Protein AF-A0A5J4PIW0-F1 (afdb_monomer_lite)

Structure (mmCIF, N/CA/C/O backbone):
data_AF-A0A5J4PIW0-F1
#
_entry.id   AF-A0A5J4PIW0-F1
#
loop_
_atom_site.group_PDB
_atom_site.id
_atom_site.type_symbol
_atom_site.label_atom_id
_atom_site.label_alt_id
_atom_site.label_comp_id
_atom_site.label_asym_id
_atom_site.label_entity_id
_atom_site.label_seq_id
_atom_site.pdbx_PDB_ins_code
_atom_site.Cartn_x
_atom_site.Cartn_y
_atom_site.Cartn_z
_atom_site.occupancy
_atom_site.B_iso_or_equiv
_atom_site.auth_seq_id
_atom_site.auth_comp_id
_atom_site.auth_asym_id
_atom_site.auth_atom_id
_atom_site.pdbx_PDB_model_nu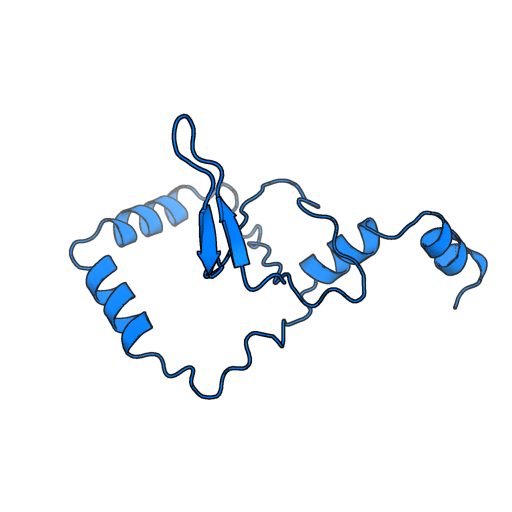m
ATOM 1 N N . THR A 1 1 ? 4.291 -15.099 2.863 1.00 76.25 1 THR A N 1
ATOM 2 C CA . THR A 1 1 ? 3.628 -14.264 3.870 1.00 76.25 1 THR A CA 1
ATOM 3 C C . THR A 1 1 ? 3.343 -15.183 5.008 1.00 76.25 1 THR A C 1
ATOM 5 O O . THR A 1 1 ? 2.886 -16.284 4.733 1.00 76.25 1 THR A O 1
ATOM 8 N N . ASP A 1 2 ? 3.705 -14.778 6.212 1.00 88.06 2 ASP A N 1
ATOM 9 C CA . ASP A 1 2 ? 3.649 -15.670 7.361 1.00 88.06 2 ASP A CA 1
ATOM 10 C C . ASP A 1 2 ? 2.252 -15.606 7.972 1.00 88.06 2 ASP A C 1
ATOM 12 O O . ASP A 1 2 ? 1.715 -14.510 8.156 1.00 88.06 2 ASP A O 1
ATOM 16 N N . ASP A 1 3 ? 1.682 -16.768 8.284 1.00 92.25 3 ASP A N 1
ATOM 17 C CA . ASP A 1 3 ? 0.335 -16.888 8.859 1.00 92.25 3 ASP A CA 1
ATOM 18 C C . ASP A 1 3 ? 0.296 -16.502 10.343 1.00 92.25 3 ASP A C 1
ATOM 20 O O . ASP A 1 3 ? -0.767 -16.240 10.906 1.00 92.25 3 ASP A O 1
ATOM 24 N N . VAL A 1 4 ? 1.465 -16.456 10.984 1.00 95.50 4 VAL A N 1
ATOM 25 C CA . VAL A 1 4 ? 1.634 -16.170 12.406 1.00 95.50 4 VAL A CA 1
ATOM 26 C C . VAL A 1 4 ? 2.690 -15.089 12.574 1.00 95.50 4 VAL A C 1
ATOM 28 O O . VAL A 1 4 ? 3.774 -15.159 11.997 1.00 95.50 4 VAL A O 1
ATOM 31 N N . GLN A 1 5 ? 2.381 -14.097 13.401 1.00 94.44 5 GLN A N 1
ATOM 32 C CA . GLN A 1 5 ? 3.314 -13.075 13.834 1.00 94.44 5 GLN A CA 1
ATOM 33 C C . GLN A 1 5 ? 3.631 -13.2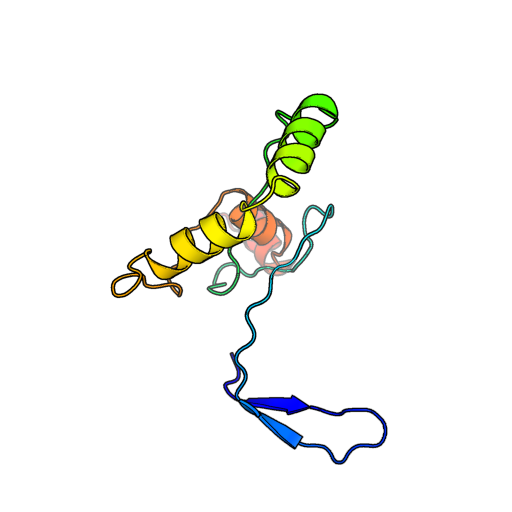52 15.316 1.00 94.44 5 GLN A C 1
ATOM 35 O O . GLN A 1 5 ? 2.751 -13.393 16.167 1.00 94.44 5 GLN A O 1
ATOM 40 N N . ARG A 1 6 ? 4.922 -13.184 15.624 1.00 94.94 6 ARG A N 1
ATOM 41 C CA . ARG A 1 6 ? 5.436 -13.167 16.987 1.00 94.94 6 ARG A CA 1
ATOM 42 C C . ARG A 1 6 ? 5.432 -11.750 17.536 1.00 94.94 6 ARG A C 1
ATOM 44 O O . ARG A 1 6 ? 6.135 -10.880 17.022 1.00 94.94 6 ARG A O 1
ATOM 51 N N . ILE A 1 7 ? 4.670 -11.531 18.597 1.00 95.06 7 ILE A N 1
ATOM 52 C CA . ILE A 1 7 ? 4.490 -10.229 19.231 1.00 95.06 7 ILE A CA 1
ATOM 53 C C . ILE A 1 7 ? 5.327 -10.183 20.508 1.00 95.06 7 ILE A C 1
ATOM 55 O O . ILE A 1 7 ? 5.223 -11.043 21.386 1.00 95.06 7 ILE A O 1
ATOM 59 N N . ASN A 1 8 ? 6.191 -9.171 20.585 1.00 95.62 8 ASN A N 1
ATOM 60 C CA . ASN A 1 8 ? 7.069 -8.924 21.722 1.00 95.62 8 ASN A CA 1
ATOM 61 C C . ASN A 1 8 ? 6.761 -7.548 22.315 1.00 95.62 8 ASN A C 1
ATOM 63 O O . ASN A 1 8 ? 7.442 -6.563 22.028 1.00 95.62 8 ASN A O 1
ATOM 67 N N . GLU A 1 9 ? 5.682 -7.484 23.085 1.00 94.69 9 GLU A N 1
ATOM 68 C CA . GLU A 1 9 ? 5.278 -6.276 23.795 1.00 94.69 9 GLU A CA 1
ATOM 69 C C . GLU A 1 9 ? 6.187 -6.034 25.005 1.00 94.69 9 GLU A C 1
ATOM 71 O O . GLU A 1 9 ? 6.670 -6.960 25.662 1.00 94.69 9 GLU A O 1
ATOM 76 N N . LYS A 1 10 ? 6.448 -4.760 25.301 1.00 95.62 10 LYS A N 1
ATOM 77 C CA . LYS A 1 10 ? 7.330 -4.388 26.407 1.00 95.62 10 LYS A CA 1
ATOM 78 C C . LYS A 1 10 ? 6.704 -4.836 27.733 1.00 95.62 10 LYS A C 1
ATOM 80 O O . LYS A 1 10 ? 5.559 -4.498 28.004 1.00 95.62 10 LYS A O 1
ATOM 85 N N . PHE A 1 11 ? 7.478 -5.539 28.561 1.00 94.44 11 PHE A N 1
ATOM 86 C CA . PHE A 1 11 ? 7.052 -6.069 29.869 1.00 94.44 11 PHE A CA 1
ATOM 87 C C . PHE A 1 11 ? 5.922 -7.113 29.829 1.00 94.44 11 PHE A C 1
ATOM 89 O O . PHE A 1 11 ? 5.309 -7.388 30.856 1.00 94.44 11 PHE A O 1
ATOM 96 N N . VAL A 1 12 ? 5.671 -7.727 28.673 1.00 95.31 12 VAL A N 1
ATOM 97 C CA . VAL A 1 12 ? 4.681 -8.798 28.511 1.00 95.31 12 VAL A CA 1
ATOM 98 C C . VAL A 1 12 ? 5.389 -10.048 27.996 1.00 95.31 12 VAL A C 1
ATOM 100 O O . VAL A 1 12 ? 6.371 -9.962 27.256 1.00 95.31 12 VAL A O 1
ATOM 103 N N . ALA A 1 13 ? 4.912 -11.227 28.398 1.00 94.69 13 ALA A N 1
ATOM 104 C CA . ALA A 1 13 ? 5.420 -12.477 27.851 1.00 94.69 13 ALA A CA 1
ATOM 105 C C . ALA A 1 13 ? 5.193 -12.514 26.332 1.00 94.69 13 ALA A C 1
ATOM 107 O O . ALA A 1 13 ? 4.117 -12.177 25.833 1.00 94.69 13 ALA A O 1
ATOM 108 N N . ARG A 1 14 ? 6.219 -12.935 25.592 1.00 95.06 14 ARG A N 1
ATOM 109 C CA . ARG A 1 14 ? 6.136 -13.089 24.140 1.00 95.06 14 ARG A CA 1
ATOM 110 C C . ARG A 1 14 ? 4.988 -14.034 23.786 1.00 95.06 14 ARG A C 1
ATOM 112 O O . ARG A 1 14 ? 4.893 -15.127 24.340 1.00 95.06 14 ARG A O 1
ATOM 119 N N . ARG A 1 15 ? 4.178 -13.630 22.810 1.00 95.75 15 ARG A N 1
ATOM 120 C CA . ARG A 1 15 ? 3.050 -14.417 22.302 1.00 95.75 15 ARG A CA 1
ATOM 121 C C . ARG A 1 15 ? 3.103 -14.516 20.787 1.00 95.75 15 ARG A C 1
ATOM 123 O O . ARG A 1 15 ? 3.492 -13.564 20.114 1.00 95.75 15 ARG A O 1
ATOM 130 N N . ASP A 1 16 ? 2.678 -15.655 20.266 1.00 95.88 16 ASP A N 1
ATOM 131 C CA . ASP A 1 16 ? 2.475 -15.857 18.837 1.00 95.88 16 ASP A CA 1
ATOM 132 C C . ASP A 1 16 ? 0.974 -15.656 18.540 1.00 95.88 16 ASP A C 1
ATOM 134 O O . ASP A 1 16 ? 0.116 -16.068 19.321 1.00 95.88 16 ASP A O 1
ATOM 138 N N . SER A 1 17 ? 0.648 -14.946 17.460 1.00 94.19 17 SER A N 1
ATOM 139 C CA . SER A 1 17 ? -0.725 -14.586 17.078 1.00 94.19 17 SER A CA 1
ATOM 140 C C . SER A 1 17 ? -0.916 -14.771 15.582 1.00 94.19 17 SER A C 1
ATOM 142 O O . SER A 1 17 ? 0.020 -14.552 14.817 1.00 94.19 17 SER A O 1
ATOM 144 N N . GLN A 1 18 ? -2.130 -15.108 15.146 1.00 96.06 18 GLN A N 1
ATOM 145 C CA . GLN A 1 18 ? -2.453 -15.121 13.720 1.00 96.06 18 GLN A CA 1
ATOM 146 C C . GLN A 1 18 ? -2.187 -13.740 13.103 1.00 96.06 18 GLN A C 1
ATOM 148 O O . GLN A 1 18 ? -2.560 -12.711 13.674 1.00 96.06 18 GLN A O 1
ATOM 153 N N . ASN A 1 19 ? -1.536 -13.729 11.942 1.00 93.25 19 ASN A N 1
ATOM 154 C CA . ASN A 1 19 ? -1.263 -12.525 11.179 1.00 93.25 19 ASN A CA 1
ATOM 155 C C . ASN A 1 19 ? -2.463 -12.188 10.287 1.00 93.25 19 ASN A C 1
ATOM 157 O O . ASN A 1 19 ? -2.712 -12.839 9.275 1.00 93.25 19 ASN A O 1
ATOM 161 N N . VAL A 1 20 ? -3.193 -11.145 10.669 1.00 91.50 20 VAL A N 1
ATOM 162 C CA . VAL A 1 20 ? -4.328 -10.593 9.910 1.00 91.50 20 VAL A CA 1
ATOM 163 C C . VAL A 1 20 ? -4.013 -9.201 9.346 1.00 91.50 20 VAL A C 1
ATOM 165 O O . VAL A 1 20 ? -4.913 -8.429 9.021 1.00 91.50 20 VAL A O 1
ATOM 168 N N . SER A 1 21 ? -2.728 -8.838 9.274 1.00 91.75 21 SER A N 1
ATOM 169 C CA . SER A 1 21 ? -2.299 -7.494 8.896 1.00 91.75 21 SER A CA 1
ATOM 170 C C . SER A 1 21 ? -2.314 -7.273 7.385 1.00 91.75 21 SER A C 1
ATOM 172 O O . SER A 1 21 ? -1.658 -7.982 6.625 1.00 91.75 21 SER A O 1
ATOM 174 N N . ASN A 1 22 ? -2.976 -6.192 6.974 1.00 91.62 22 ASN A N 1
ATOM 175 C CA . ASN A 1 22 ? -2.850 -5.590 5.649 1.00 91.62 22 ASN A CA 1
ATOM 176 C C . ASN A 1 22 ? -2.168 -4.226 5.800 1.00 91.62 22 ASN A C 1
ATOM 178 O O . ASN A 1 22 ? -2.547 -3.442 6.670 1.00 91.62 22 ASN A O 1
ATOM 182 N N . LEU A 1 23 ? -1.153 -3.948 4.980 1.00 92.81 23 LEU A N 1
ATOM 183 C CA . LEU A 1 23 ? -0.307 -2.762 5.127 1.00 92.81 23 LEU A CA 1
ATOM 184 C C . LEU A 1 23 ? -0.572 -1.753 4.009 1.00 92.81 23 LEU A C 1
ATOM 186 O O . LEU A 1 23 ? -0.598 -2.113 2.834 1.00 92.81 23 LEU A O 1
ATOM 190 N N . ILE A 1 24 ? -0.714 -0.481 4.387 1.00 94.88 24 ILE A N 1
ATOM 191 C CA . ILE A 1 24 ? -0.800 0.655 3.466 1.00 94.88 24 ILE A CA 1
ATOM 192 C C . ILE A 1 24 ? 0.396 1.562 3.746 1.00 94.88 24 ILE A C 1
ATOM 194 O O . ILE A 1 24 ? 0.559 2.058 4.860 1.00 94.88 24 ILE A O 1
ATOM 198 N N . PHE A 1 25 ? 1.230 1.774 2.729 1.00 94.12 25 PHE A N 1
ATOM 199 C CA . PHE A 1 25 ? 2.377 2.674 2.796 1.00 94.12 25 PHE A CA 1
ATOM 200 C C . PHE A 1 25 ? 2.067 3.960 2.042 1.00 94.12 25 PHE A C 1
ATOM 202 O O . PHE A 1 25 ? 1.528 3.924 0.937 1.00 94.12 25 PHE A O 1
ATOM 209 N N . ILE A 1 26 ? 2.449 5.091 2.624 1.00 93.56 26 ILE A N 1
ATOM 210 C CA . ILE A 1 26 ? 2.367 6.403 1.986 1.00 93.56 26 ILE A CA 1
ATOM 211 C C . ILE A 1 26 ? 3.763 7.005 2.057 1.00 93.56 26 ILE A C 1
ATOM 213 O O . ILE A 1 26 ? 4.383 7.028 3.120 1.00 93.56 26 ILE A O 1
ATOM 217 N N . SER A 1 27 ? 4.282 7.457 0.922 1.00 92.38 27 SER A N 1
ATOM 218 C CA . SER A 1 27 ? 5.605 8.061 0.846 1.00 92.38 27 SER A CA 1
ATOM 219 C C . SER A 1 27 ? 5.660 9.088 -0.271 1.00 92.38 27 SER A C 1
ATOM 221 O O . SER A 1 27 ? 5.024 8.918 -1.306 1.00 92.38 27 SER A O 1
ATOM 223 N N . ASN A 1 28 ? 6.470 10.122 -0.058 1.00 90.06 28 ASN A N 1
ATOM 224 C CA . ASN A 1 28 ? 6.852 11.077 -1.097 1.00 90.06 28 ASN A CA 1
ATOM 225 C C . ASN A 1 28 ? 8.133 10.642 -1.832 1.00 90.06 28 ASN A C 1
ATOM 227 O O . ASN A 1 28 ? 8.561 11.315 -2.765 1.00 90.06 28 ASN A O 1
ATOM 231 N N . ASN A 1 29 ? 8.780 9.554 -1.393 1.00 90.56 29 ASN A N 1
ATOM 232 C CA . ASN A 1 29 ? 9.938 9.000 -2.081 1.00 90.56 29 ASN A CA 1
ATOM 233 C C . ASN A 1 29 ? 9.478 8.260 -3.344 1.00 90.56 29 ASN A C 1
ATOM 235 O O . ASN A 1 29 ? 8.524 7.488 -3.295 1.00 90.56 29 ASN A O 1
ATOM 239 N N . TYR A 1 30 ? 10.198 8.460 -4.448 1.00 84.81 30 TYR A N 1
ATOM 24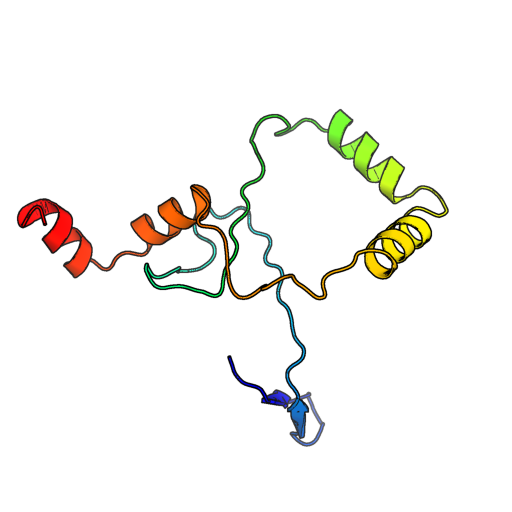0 C CA . TYR A 1 30 ? 9.938 7.806 -5.729 1.00 84.81 30 TYR A CA 1
ATOM 241 C C . TYR A 1 30 ? 10.046 6.275 -5.648 1.00 84.81 30 TYR A C 1
ATOM 243 O O . TYR A 1 30 ? 9.263 5.558 -6.261 1.00 84.81 30 TYR A O 1
ATOM 251 N N . CYS A 1 31 ? 10.994 5.767 -4.856 1.00 87.69 31 CYS A N 1
ATOM 252 C CA . CYS A 1 31 ? 11.194 4.335 -4.641 1.00 87.69 31 CYS A CA 1
ATOM 253 C C . CYS A 1 31 ? 11.161 4.032 -3.134 1.00 87.69 31 CYS A C 1
ATOM 255 O O . CYS A 1 31 ? 12.214 3.908 -2.504 1.00 87.69 31 CYS A O 1
ATOM 257 N N . PRO A 1 32 ? 9.967 3.954 -2.517 1.00 88.06 32 PRO A N 1
ATOM 258 C CA . PRO A 1 32 ? 9.848 3.799 -1.069 1.00 88.06 32 PRO A CA 1
ATOM 259 C C . PRO A 1 32 ? 10.186 2.383 -0.594 1.00 88.06 32 PRO A C 1
ATOM 261 O O . PRO A 1 32 ? 10.577 2.195 0.555 1.00 88.06 32 PRO A O 1
ATOM 264 N N . VAL A 1 33 ? 10.027 1.390 -1.471 1.00 91.44 33 VAL A N 1
ATOM 265 C CA . VAL A 1 33 ? 10.269 -0.029 -1.205 1.00 91.44 33 VAL A CA 1
ATOM 266 C C . VAL A 1 33 ? 10.915 -0.633 -2.445 1.00 91.44 33 VAL A C 1
ATOM 268 O O . VAL A 1 33 ? 10.502 -0.329 -3.563 1.00 91.44 33 VAL A O 1
ATOM 271 N N . LYS A 1 34 ? 11.916 -1.495 -2.253 1.00 91.69 34 LYS A N 1
ATOM 272 C CA . LYS A 1 34 ? 12.496 -2.281 -3.344 1.00 91.69 34 LYS A CA 1
ATOM 273 C C . LYS A 1 34 ? 11.482 -3.332 -3.800 1.00 91.69 34 LYS A C 1
ATOM 275 O O . LYS A 1 34 ? 11.035 -4.140 -2.985 1.00 91.69 34 LYS A O 1
ATOM 280 N N . ILE A 1 35 ? 11.134 -3.334 -5.083 1.00 93.00 35 ILE A N 1
ATOM 281 C CA . ILE A 1 35 ? 10.185 -4.291 -5.665 1.00 93.00 35 ILE A CA 1
ATOM 282 C C . ILE A 1 35 ? 10.910 -5.074 -6.753 1.00 93.00 35 ILE A C 1
ATOM 284 O O . ILE A 1 35 ? 11.388 -4.499 -7.723 1.00 93.00 35 ILE A O 1
ATOM 288 N N . GLU A 1 36 ? 10.979 -6.392 -6.596 1.00 90.75 36 GLU A N 1
ATOM 289 C CA . GLU A 1 36 ? 11.585 -7.287 -7.586 1.00 90.75 36 GLU A CA 1
ATOM 290 C C . GLU A 1 36 ? 10.628 -7.541 -8.762 1.00 90.75 36 GLU A C 1
ATOM 292 O O . GLU A 1 36 ? 9.407 -7.413 -8.624 1.00 90.75 36 GLU A O 1
ATOM 297 N N . ALA A 1 37 ? 11.156 -7.954 -9.918 1.00 87.94 37 ALA A N 1
ATOM 298 C CA . ALA A 1 37 ? 10.364 -8.190 -11.134 1.00 87.94 37 ALA A CA 1
ATOM 299 C C . ALA A 1 37 ? 9.222 -9.207 -10.934 1.00 87.94 37 ALA A C 1
ATOM 301 O O . ALA A 1 37 ? 8.121 -9.028 -11.453 1.00 87.94 37 ALA A O 1
ATOM 302 N N . THR A 1 38 ? 9.458 -10.243 -10.127 1.00 89.69 38 THR A N 1
ATOM 303 C CA . THR A 1 38 ? 8.491 -11.310 -9.825 1.00 89.69 38 THR A CA 1
ATOM 304 C C . THR A 1 38 ? 7.604 -11.003 -8.613 1.00 89.69 38 THR A C 1
ATOM 306 O O . THR A 1 38 ? 6.947 -11.903 -8.084 1.00 89.69 38 THR A O 1
ATOM 309 N N . ASP A 1 39 ? 7.606 -9.763 -8.111 1.00 90.81 39 ASP A N 1
ATOM 310 C CA . ASP A 1 39 ? 6.809 -9.399 -6.943 1.00 90.81 39 ASP A CA 1
ATOM 311 C C . ASP A 1 39 ? 5.299 -9.533 -7.195 1.00 90.81 39 ASP A C 1
ATOM 313 O O . ASP A 1 39 ? 4.720 -8.912 -8.091 1.00 90.81 39 ASP A O 1
ATOM 317 N N . ARG A 1 40 ? 4.648 -10.260 -6.285 1.00 90.62 40 ARG A N 1
ATOM 318 C CA . ARG A 1 40 ? 3.199 -10.487 -6.249 1.00 90.62 40 ARG A CA 1
ATOM 319 C C . ARG A 1 40 ? 2.507 -9.857 -5.035 1.00 90.62 40 ARG A C 1
ATOM 321 O O . ARG A 1 40 ? 1.417 -10.297 -4.685 1.00 90.62 40 ARG A O 1
ATOM 328 N N . ARG A 1 41 ? 3.153 -8.918 -4.329 1.00 91.19 41 ARG A N 1
ATOM 329 C CA . ARG A 1 41 ? 2.696 -8.430 -3.010 1.00 91.19 41 ARG A CA 1
ATOM 330 C C . ARG A 1 41 ? 2.259 -6.972 -3.007 1.00 91.19 41 ARG A C 1
ATOM 332 O O . ARG A 1 41 ? 1.364 -6.627 -2.243 1.00 91.19 41 ARG A O 1
ATOM 339 N N . TYR A 1 42 ? 2.863 -6.127 -3.840 1.00 93.44 42 TYR A N 1
ATOM 340 C CA . TYR A 1 42 ? 2.631 -4.685 -3.787 1.00 93.44 42 TYR A CA 1
ATOM 341 C C . TYR A 1 42 ? 1.814 -4.191 -4.974 1.00 93.44 42 TYR A C 1
ATOM 343 O O . TYR A 1 42 ? 2.216 -4.360 -6.129 1.00 93.44 42 TYR A O 1
ATOM 351 N N . LEU A 1 43 ? 0.692 -3.536 -4.669 1.00 93.50 43 LEU A N 1
ATOM 352 C CA . LEU A 1 43 ? 0.015 -2.610 -5.571 1.00 93.50 43 LEU A CA 1
ATOM 353 C C . LEU A 1 43 ? 0.646 -1.227 -5.390 1.00 93.50 43 LEU A C 1
ATOM 355 O O . LEU A 1 43 ? 0.690 -0.715 -4.273 1.00 93.50 43 LEU A O 1
ATOM 359 N N . VAL A 1 44 ? 1.116 -0.623 -6.481 1.00 94.06 44 VAL A N 1
ATOM 360 C CA . VAL A 1 44 ? 1.691 0.728 -6.459 1.00 94.06 44 VAL A CA 1
ATOM 361 C C . VAL A 1 44 ? 0.739 1.678 -7.169 1.00 94.06 44 VAL A C 1
ATOM 363 O O . VAL A 1 44 ? 0.515 1.551 -8.374 1.00 94.06 44 VAL A O 1
ATOM 366 N N . CYS A 1 45 ? 0.204 2.636 -6.417 1.00 92.62 45 CYS A N 1
ATOM 367 C CA . CYS A 1 45 ? -0.633 3.709 -6.935 1.00 92.62 45 CYS A CA 1
ATOM 368 C C . CYS A 1 45 ? 0.137 5.024 -6.842 1.00 92.62 45 CYS A C 1
ATOM 370 O O . CYS A 1 45 ? 0.528 5.433 -5.750 1.00 92.62 45 CYS A O 1
ATOM 372 N N . GLN A 1 46 ? 0.330 5.687 -7.978 1.00 90.25 46 GLN A N 1
ATOM 373 C CA . GLN A 1 46 ? 0.878 7.035 -8.023 1.00 90.25 46 GLN A CA 1
ATOM 374 C C . GLN A 1 46 ? -0.267 8.025 -8.209 1.00 90.25 46 GLN A C 1
ATOM 376 O O . GLN A 1 46 ? -1.049 7.915 -9.154 1.00 90.25 46 GLN A O 1
ATOM 381 N N . THR A 1 47 ? -0.371 8.987 -7.298 1.00 86.06 47 THR A N 1
ATOM 382 C CA . THR A 1 47 ? -1.323 10.087 -7.442 1.00 86.06 47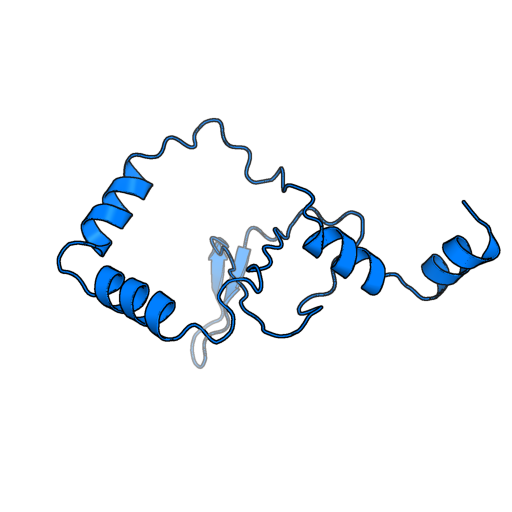 THR A CA 1
ATOM 383 C C . THR A 1 47 ? -0.852 11.002 -8.575 1.00 86.06 47 THR A C 1
ATOM 385 O O . THR A 1 47 ? 0.320 11.380 -8.583 1.00 86.06 47 THR A O 1
ATOM 388 N N . PRO A 1 48 ? -1.724 11.365 -9.529 1.00 82.94 48 PRO A N 1
ATOM 389 C CA . PRO A 1 48 ? -1.351 12.252 -10.622 1.00 82.94 48 PRO A CA 1
ATOM 390 C C . PRO A 1 48 ? -1.017 13.659 -10.114 1.00 82.94 48 PRO A C 1
ATOM 392 O O . PRO A 1 48 ? -1.664 14.183 -9.205 1.00 82.94 48 PRO A O 1
ATOM 395 N N . ASP A 1 49 ? -0.066 14.315 -10.779 1.00 85.75 49 ASP A N 1
ATOM 396 C CA . ASP A 1 49 ? 0.369 15.679 -10.448 1.00 85.75 49 ASP A CA 1
ATOM 397 C C . ASP A 1 49 ? -0.684 16.762 -10.763 1.00 85.75 49 ASP A C 1
ATOM 399 O O . ASP A 1 49 ? -0.496 17.928 -10.423 1.00 85.75 49 ASP A O 1
ATOM 403 N N . ALA A 1 50 ? -1.821 16.393 -11.364 1.00 88.62 50 ALA A N 1
ATOM 404 C CA . ALA A 1 50 ? -2.880 17.306 -11.807 1.00 88.62 50 ALA A CA 1
ATOM 405 C C . ALA A 1 50 ? -3.434 18.230 -10.703 1.00 88.62 50 ALA A C 1
ATOM 407 O O . ALA A 1 50 ? -3.923 19.323 -10.990 1.00 88.62 50 ALA A O 1
ATOM 408 N N . HIS A 1 51 ? -3.368 17.808 -9.439 1.00 87.00 51 HIS A N 1
ATOM 409 C CA . HIS A 1 51 ? -3.821 18.601 -8.291 1.00 87.00 51 HIS A CA 1
ATOM 410 C C . HIS A 1 51 ? -2.683 18.975 -7.341 1.00 87.00 51 HIS A C 1
ATOM 412 O O . HIS A 1 51 ? -2.929 19.396 -6.210 1.00 87.00 51 HIS A O 1
ATOM 418 N N . ARG A 1 52 ? -1.427 18.852 -7.778 1.00 88.19 52 ARG A N 1
ATOM 419 C CA . ARG A 1 52 ? -0.271 19.228 -6.966 1.00 88.19 52 ARG A CA 1
ATOM 420 C C . ARG A 1 52 ? -0.365 20.709 -6.581 1.00 88.19 52 ARG A C 1
ATOM 422 O O . ARG A 1 52 ? -0.598 21.565 -7.426 1.00 88.19 52 ARG A O 1
ATOM 429 N N . HIS A 1 53 ? -0.219 21.001 -5.288 1.00 89.81 53 HIS A N 1
ATOM 430 C CA . HIS A 1 53 ? -0.403 22.340 -4.702 1.00 89.81 53 HIS A CA 1
ATOM 431 C C . HIS A 1 53 ? -1.807 22.961 -4.885 1.00 89.81 53 HIS A C 1
ATOM 433 O O . HIS A 1 53 ? -1.995 24.141 -4.597 1.00 89.81 53 HIS A O 1
ATOM 439 N N . ASN A 1 54 ? -2.821 22.188 -5.294 1.00 93.56 54 ASN A N 1
ATOM 440 C CA . ASN A 1 54 ? -4.202 22.666 -5.357 1.00 93.56 54 ASN A CA 1
ATOM 441 C C . ASN A 1 54 ? -4.875 22.562 -3.979 1.00 93.56 54 ASN A C 1
ATOM 443 O O . ASN A 1 54 ? -5.621 21.626 -3.682 1.00 93.56 54 ASN A O 1
ATOM 447 N N . PHE A 1 55 ? -4.591 23.539 -3.120 1.00 94.00 55 PHE A N 1
ATOM 448 C CA . PHE A 1 55 ? -5.129 23.586 -1.760 1.00 94.00 55 PHE A CA 1
ATOM 449 C C . PHE A 1 55 ? -6.658 23.676 -1.726 1.00 94.00 55 PHE A C 1
ATOM 451 O O . PHE A 1 55 ? -7.278 23.096 -0.840 1.00 94.00 55 PHE A O 1
ATOM 458 N N . GLU A 1 56 ? -7.283 24.357 -2.690 1.00 95.69 56 GLU A N 1
ATOM 459 C CA . GLU A 1 56 ? -8.742 24.483 -2.743 1.00 95.69 56 GLU A CA 1
ATOM 460 C C . GLU A 1 56 ? -9.417 23.122 -2.968 1.00 95.69 56 GLU A C 1
ATOM 462 O O . GLU A 1 56 ? -10.366 22.771 -2.264 1.00 95.69 56 GLU A O 1
ATOM 467 N N . HIS A 1 57 ? -8.894 22.323 -3.902 1.00 92.62 57 HIS A N 1
ATOM 468 C CA . HIS A 1 57 ? -9.382 20.972 -4.170 1.00 92.62 57 HIS A CA 1
ATOM 469 C C . HIS A 1 57 ? -9.289 20.079 -2.926 1.00 92.62 57 HIS A C 1
ATOM 471 O O . HIS A 1 57 ? -10.282 19.470 -2.519 1.00 92.62 57 HIS A O 1
ATOM 477 N N . PHE A 1 58 ? -8.125 20.046 -2.270 1.00 93.44 58 PHE A N 1
ATOM 478 C CA . PHE A 1 58 ? -7.941 19.229 -1.069 1.00 93.44 58 PHE A CA 1
ATOM 479 C C . PHE A 1 58 ? -8.747 19.738 0.129 1.00 93.44 58 PHE A C 1
ATOM 481 O O . PHE A 1 58 ? -9.235 18.927 0.915 1.00 93.44 58 PHE A O 1
ATOM 488 N N . ASN A 1 59 ? -8.973 21.049 0.245 1.00 96.38 59 ASN A N 1
ATOM 489 C CA . ASN A 1 59 ? -9.856 21.607 1.268 1.00 96.38 59 ASN A CA 1
ATOM 490 C C . ASN A 1 59 ? -11.299 21.124 1.095 1.00 96.38 59 ASN A C 1
ATOM 492 O O . ASN A 1 59 ? -11.928 20.757 2.087 1.00 96.38 59 ASN A O 1
ATOM 496 N N . LYS A 1 60 ? -11.813 21.057 -0.141 1.00 95.81 60 LYS A N 1
ATOM 497 C CA . LYS A 1 60 ? -13.153 20.507 -0.419 1.00 95.81 60 LYS A CA 1
ATOM 498 C C . LYS A 1 60 ? -13.252 19.039 -0.003 1.00 95.81 60 LYS A C 1
ATOM 500 O O . LYS A 1 60 ? -14.214 18.660 0.660 1.00 95.81 60 LYS A O 1
ATOM 505 N N . ILE A 1 61 ? -12.239 18.229 -0.320 1.00 94.19 61 ILE A N 1
ATOM 506 C CA . ILE A 1 61 ? -12.179 16.818 0.102 1.00 94.19 61 ILE A CA 1
ATOM 507 C C . ILE A 1 61 ? -12.156 16.711 1.631 1.00 94.19 61 ILE A C 1
ATOM 509 O O . ILE A 1 61 ? -12.928 15.950 2.211 1.00 94.19 61 ILE A O 1
ATOM 513 N N . HIS A 1 62 ? -11.318 17.504 2.300 1.00 95.00 62 HIS A N 1
ATOM 514 C CA . HIS A 1 62 ? -11.223 17.516 3.762 1.00 95.00 62 HIS A CA 1
ATOM 515 C C . HIS A 1 62 ? -12.546 17.903 4.426 1.00 95.00 62 HIS A C 1
ATOM 517 O O . HIS A 1 62 ? -12.953 17.298 5.416 1.00 95.00 62 HIS A O 1
ATOM 523 N N . GLN A 1 63 ? -13.246 18.891 3.868 1.00 96.69 63 GLN A N 1
ATOM 524 C CA . GLN A 1 63 ? -14.572 19.289 4.333 1.00 96.69 63 GLN A CA 1
ATOM 525 C C . GLN A 1 63 ? -15.615 18.191 4.109 1.00 96.69 63 GLN A C 1
ATOM 527 O O . GLN A 1 63 ? -16.448 17.989 4.989 1.00 96.69 63 GLN A O 1
ATOM 532 N N . ALA A 1 64 ? -15.558 17.472 2.983 1.00 94.94 64 ALA A N 1
ATOM 533 C CA . ALA A 1 64 ? -16.453 16.354 2.687 1.00 94.94 64 ALA A CA 1
ATOM 534 C C . ALA A 1 64 ? -16.259 15.184 3.666 1.00 94.94 64 ALA A C 1
ATOM 536 O O . ALA A 1 64 ? -17.237 14.659 4.190 1.00 94.94 64 ALA A O 1
ATOM 537 N N . ILE A 1 65 ? -15.007 14.831 3.980 1.00 95.94 65 ILE A N 1
ATOM 538 C CA . ILE A 1 65 ? -14.674 13.773 4.952 1.00 95.94 65 ILE A CA 1
ATOM 539 C C . ILE A 1 65 ? -15.178 14.124 6.361 1.00 95.94 65 ILE A C 1
ATOM 541 O O . ILE A 1 65 ? -15.546 13.242 7.133 1.00 95.94 65 ILE A O 1
ATOM 545 N N . LYS A 1 66 ? -15.205 15.417 6.705 1.00 94.56 66 LYS A N 1
ATOM 546 C CA . LYS A 1 66 ? -15.695 15.914 7.999 1.00 94.56 66 LYS A CA 1
ATOM 547 C C . LYS A 1 66 ? -17.217 16.015 8.100 1.00 94.56 66 LYS A C 1
ATOM 549 O O . LYS A 1 66 ? -17.708 16.308 9.189 1.00 94.56 66 LYS A O 1
ATOM 554 N N . GLN A 1 67 ? -17.959 15.821 7.008 1.00 96.25 67 GLN A N 1
ATOM 555 C CA . GLN A 1 67 ? -19.415 15.899 7.067 1.00 96.25 67 GLN A CA 1
ATOM 556 C C . GLN A 1 67 ? -19.988 14.777 7.946 1.00 96.25 67 GLN A C 1
ATOM 558 O O . GLN A 1 67 ? -19.509 13.638 7.882 1.00 96.25 67 GLN A O 1
ATOM 563 N N . PRO A 1 68 ? -21.037 15.063 8.738 1.00 96.06 68 PRO A N 1
ATOM 564 C CA . PRO A 1 68 ? -21.754 14.034 9.479 1.00 96.06 68 PRO A CA 1
ATOM 565 C C . PRO A 1 68 ? -22.226 12.908 8.548 1.00 96.06 68 PRO A C 1
ATOM 567 O O . PRO A 1 68 ? -22.717 13.163 7.450 1.00 96.06 68 PRO A O 1
ATOM 570 N N . GLY A 1 69 ? -22.063 11.656 8.976 1.00 94.50 69 GLY A N 1
ATOM 571 C CA . GLY A 1 69 ? -22.492 10.477 8.216 1.00 94.50 69 GLY A CA 1
ATOM 572 C C . GLY A 1 69 ? -21.560 10.037 7.079 1.00 94.50 69 GLY A C 1
ATOM 573 O O . GLY A 1 69 ? -21.814 8.999 6.471 1.00 94.50 69 GLY A O 1
ATOM 574 N N . PHE A 1 70 ? -20.459 10.749 6.789 1.00 96.50 70 PHE A N 1
ATOM 575 C CA . PHE A 1 70 ? -19.490 10.307 5.772 1.00 96.50 70 PHE A CA 1
ATOM 576 C C . PHE A 1 70 ? -18.952 8.897 6.066 1.00 96.50 70 PHE A C 1
ATOM 578 O O . PHE A 1 70 ? -18.976 8.031 5.191 1.00 96.50 70 PHE A O 1
ATOM 585 N N . TYR A 1 71 ? -18.518 8.644 7.305 1.00 96.12 71 TYR A N 1
ATOM 586 C CA . TYR A 1 71 ? -17.986 7.338 7.705 1.00 96.12 71 TYR A CA 1
ATOM 587 C C . TYR A 1 71 ? -19.051 6.239 7.727 1.00 96.12 71 TYR A C 1
ATOM 589 O O . TYR A 1 71 ? -18.748 5.120 7.326 1.00 96.12 71 TYR A O 1
ATOM 597 N N . ASP A 1 72 ? -20.293 6.548 8.105 1.00 96.56 72 ASP A N 1
ATOM 598 C CA . ASP A 1 72 ? -21.396 5.577 8.081 1.00 96.56 72 ASP A CA 1
ATOM 599 C C . ASP A 1 72 ? -21.721 5.153 6.644 1.00 96.56 72 ASP A C 1
ATOM 601 O O . ASP A 1 72 ? -21.895 3.966 6.346 1.00 96.56 72 ASP A O 1
ATOM 605 N N . ASN A 1 73 ? -21.728 6.119 5.722 1.00 96.12 73 ASN A N 1
ATOM 606 C CA . ASN A 1 73 ? -21.902 5.871 4.295 1.00 96.12 73 ASN A CA 1
ATOM 607 C C . ASN A 1 73 ? -20.728 5.070 3.717 1.00 96.12 73 ASN A C 1
ATOM 609 O O . ASN A 1 73 ? -20.944 4.120 2.963 1.00 96.12 73 ASN A O 1
ATOM 613 N N . LEU A 1 74 ? -19.493 5.412 4.093 1.00 96.00 74 LEU A N 1
ATOM 614 C CA . LEU A 1 74 ? -18.288 4.700 3.667 1.00 96.00 74 LEU A CA 1
ATOM 615 C C . LEU A 1 74 ? -18.277 3.252 4.180 1.00 96.00 74 LEU A C 1
ATOM 617 O O . LEU A 1 74 ? -18.006 2.323 3.419 1.00 96.00 74 LEU A O 1
ATOM 621 N N . TYR A 1 75 ? -18.624 3.045 5.448 1.00 96.06 75 TYR A N 1
ATOM 622 C CA . TYR A 1 75 ? -18.765 1.719 6.039 1.00 96.06 75 TYR A CA 1
ATOM 623 C C . TYR A 1 75 ? -19.850 0.911 5.320 1.00 96.06 75 TYR A C 1
ATOM 625 O O . TYR A 1 75 ? -19.609 -0.218 4.896 1.00 96.06 75 TYR A O 1
ATOM 633 N N . THR A 1 76 ? -21.015 1.519 5.085 1.00 97.25 76 THR A N 1
ATOM 634 C CA . THR A 1 76 ? -22.113 0.899 4.333 1.00 97.25 76 THR A CA 1
ATOM 635 C C . THR A 1 76 ? -21.681 0.495 2.924 1.00 97.25 76 THR A C 1
ATOM 637 O O . THR A 1 76 ? -22.042 -0.587 2.458 1.00 97.25 76 THR A O 1
ATOM 640 N N . PHE A 1 77 ? -20.893 1.332 2.244 1.00 96.44 77 PHE A N 1
ATOM 641 C CA . PHE A 1 77 ? -20.335 1.017 0.932 1.00 96.44 77 PHE A CA 1
ATOM 642 C C . PHE A 1 77 ? -19.438 -0.226 0.982 1.00 96.44 77 PHE A C 1
ATOM 644 O O . PHE A 1 77 ? -19.625 -1.135 0.172 1.00 96.44 77 PHE A O 1
ATOM 651 N N . PHE A 1 78 ? -18.518 -0.308 1.949 1.00 94.94 78 PHE A N 1
ATOM 652 C CA . PHE A 1 78 ? -17.649 -1.478 2.099 1.00 94.94 78 PHE A CA 1
ATOM 653 C C . PHE A 1 78 ? -18.427 -2.749 2.448 1.00 94.94 78 PHE A C 1
ATOM 655 O O . PHE A 1 78 ? -18.163 -3.794 1.861 1.00 94.94 78 PHE A O 1
ATOM 662 N N . MET A 1 79 ? -19.427 -2.661 3.328 1.00 95.81 79 MET A N 1
ATOM 663 C CA . MET A 1 79 ? -20.245 -3.811 3.731 1.00 95.81 79 MET A CA 1
ATOM 664 C C . MET A 1 79 ? -21.136 -4.349 2.605 1.00 95.81 79 MET A C 1
ATOM 666 O O . MET A 1 79 ? -21.422 -5.542 2.563 1.00 95.81 79 MET A O 1
ATOM 670 N N . LYS A 1 80 ? -21.586 -3.483 1.688 1.00 96.19 80 LYS A N 1
ATOM 671 C CA . LYS A 1 80 ? -22.434 -3.872 0.547 1.00 96.19 80 LYS A CA 1
ATOM 672 C C . LYS A 1 80 ? -21.640 -4.326 -0.678 1.00 96.19 80 LYS A C 1
ATOM 674 O O . LYS A 1 80 ? -22.233 -4.814 -1.640 1.00 96.19 80 LYS A O 1
ATOM 679 N N . ARG A 1 81 ? -20.318 -4.143 -0.689 1.00 94.25 81 ARG A N 1
ATOM 680 C CA . ARG A 1 81 ? -19.478 -4.512 -1.829 1.00 94.25 81 ARG A CA 1
ATOM 681 C C . ARG A 1 81 ? -19.255 -6.023 -1.847 1.00 94.25 81 ARG A C 1
ATOM 683 O O . ARG A 1 81 ? -18.501 -6.550 -1.040 1.00 94.25 81 ARG A O 1
ATOM 690 N N . ASP A 1 82 ? -19.842 -6.708 -2.827 1.00 94.38 82 ASP A N 1
ATOM 691 C CA . ASP A 1 82 ? -19.518 -8.116 -3.072 1.00 94.38 82 ASP A CA 1
ATOM 692 C C . ASP A 1 82 ? -18.082 -8.252 -3.610 1.00 94.38 82 ASP A C 1
ATOM 694 O O . ASP A 1 82 ? -17.728 -7.669 -4.643 1.00 94.38 82 ASP A O 1
ATOM 698 N N . ILE A 1 83 ? -17.268 -9.014 -2.877 1.00 93.62 83 ILE A N 1
ATOM 699 C CA . ILE A 1 83 ? -15.876 -9.359 -3.193 1.00 93.62 83 ILE A CA 1
ATOM 700 C C . ILE A 1 83 ? -15.656 -10.877 -3.272 1.00 93.62 83 ILE A C 1
ATOM 702 O O . ILE A 1 83 ? -14.517 -11.319 -3.384 1.00 93.62 83 ILE A O 1
ATOM 706 N N . SER A 1 84 ? -16.722 -11.684 -3.261 1.00 93.56 84 SER A N 1
ATOM 707 C CA . SER A 1 84 ? -16.645 -13.156 -3.261 1.00 93.56 84 SER A CA 1
ATOM 708 C C . SER A 1 84 ? -15.856 -13.732 -4.443 1.00 93.56 84 SER A C 1
ATOM 710 O O . SER A 1 84 ? -15.184 -14.751 -4.310 1.00 93.56 84 SER A O 1
ATOM 712 N N . LYS A 1 85 ? -15.902 -13.060 -5.599 1.00 93.50 85 LYS A N 1
ATOM 713 C CA . LYS A 1 85 ? -15.177 -13.445 -6.821 1.00 93.50 85 LYS A CA 1
ATOM 714 C C . LYS A 1 85 ? -13.826 -12.740 -6.984 1.00 93.50 85 LYS A C 1
ATOM 716 O O . LYS A 1 85 ? -13.123 -12.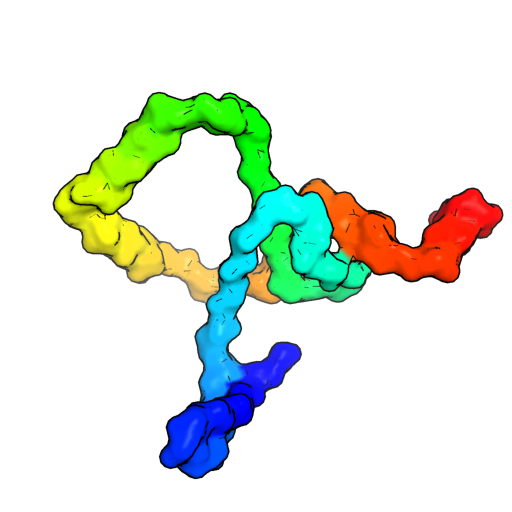995 -7.960 1.00 93.50 85 LYS A O 1
ATOM 721 N N . ALA A 1 86 ? -13.474 -11.815 -6.092 1.00 89.62 86 ALA A N 1
ATOM 722 C CA . ALA A 1 86 ? -12.271 -11.008 -6.234 1.00 89.62 86 ALA A CA 1
ATOM 723 C C . ALA A 1 86 ? -11.032 -11.796 -5.787 1.00 89.62 86 ALA A C 1
ATOM 725 O O . ALA A 1 86 ? -10.909 -12.179 -4.626 1.00 89.62 86 ALA A O 1
ATOM 726 N N . ASN A 1 87 ? -10.074 -11.989 -6.695 1.00 90.12 87 ASN A N 1
ATOM 727 C CA . ASN A 1 87 ? -8.771 -12.545 -6.346 1.00 90.12 87 ASN A CA 1
ATOM 728 C C . ASN A 1 87 ? -7.772 -11.419 -6.044 1.00 90.12 87 ASN A C 1
ATOM 730 O O . ASN A 1 87 ? -7.124 -10.891 -6.946 1.00 90.12 87 ASN A O 1
ATOM 734 N N . LEU A 1 88 ? -7.623 -11.079 -4.762 1.00 87.25 88 LEU A N 1
ATOM 735 C CA . LEU A 1 88 ? -6.717 -10.017 -4.303 1.00 87.25 88 LEU A CA 1
ATOM 736 C C . LEU A 1 88 ? -5.225 -10.353 -4.478 1.00 87.25 88 LEU A C 1
ATOM 738 O O . LEU A 1 88 ? -4.383 -9.472 -4.331 1.00 87.25 88 LEU A O 1
ATOM 742 N N . GLN A 1 89 ? -4.880 -11.604 -4.807 1.00 86.31 89 GLN A N 1
ATOM 743 C CA . GLN A 1 89 ? -3.500 -11.990 -5.118 1.00 86.31 89 GLN A CA 1
ATOM 744 C C . GLN A 1 89 ? -3.097 -11.626 -6.554 1.00 86.31 89 GLN A C 1
ATOM 746 O O . GLN A 1 89 ? -1.908 -11.625 -6.876 1.00 86.31 89 GLN A O 1
ATOM 751 N N . VAL A 1 90 ? -4.069 -11.313 -7.419 1.00 90.38 90 VAL A N 1
ATOM 752 C CA . VAL A 1 90 ? -3.814 -10.839 -8.782 1.00 90.38 90 VAL A CA 1
ATOM 753 C C . VAL A 1 90 ? -3.654 -9.328 -8.735 1.00 90.38 90 VAL A C 1
ATOM 755 O O . VAL A 1 90 ? -4.611 -8.565 -8.859 1.00 90.38 90 VAL A O 1
ATOM 758 N N . ILE A 1 91 ? -2.416 -8.897 -8.517 1.00 91.69 91 ILE A N 1
ATOM 759 C CA . ILE A 1 91 ? -2.088 -7.479 -8.434 1.00 91.69 91 ILE A CA 1
ATOM 760 C C . ILE A 1 91 ? -1.826 -6.931 -9.842 1.00 91.69 91 ILE A C 1
ATOM 762 O O . ILE A 1 91 ? -0.972 -7.475 -10.548 1.00 91.69 91 ILE A O 1
ATOM 766 N N . PRO A 1 92 ? -2.510 -5.852 -10.264 1.00 91.75 92 PRO A N 1
ATOM 767 C CA . PRO A 1 92 ? -2.281 -5.256 -11.572 1.00 91.75 92 PRO A CA 1
ATOM 768 C C . PRO A 1 92 ? -0.878 -4.645 -11.674 1.00 91.75 92 PRO A C 1
ATOM 770 O O . PRO A 1 92 ? -0.347 -4.071 -10.721 1.00 91.75 92 PRO A O 1
ATOM 773 N N . MET A 1 93 ? -0.290 -4.741 -12.866 1.00 93.94 93 MET A N 1
ATOM 774 C CA . MET A 1 93 ? 1.008 -4.145 -13.169 1.00 93.94 93 MET A CA 1
ATOM 775 C C . MET A 1 93 ? 0.836 -2.688 -13.6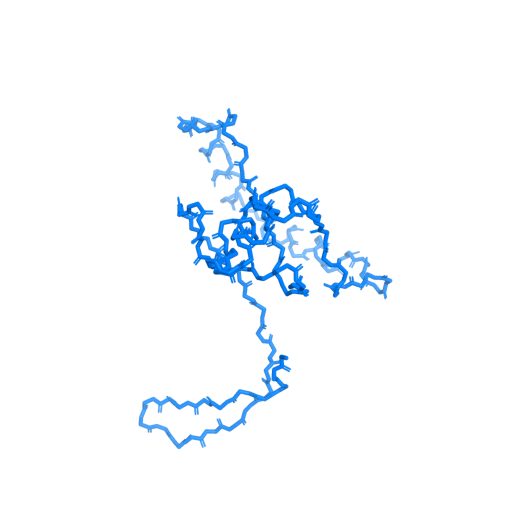12 1.00 93.94 93 MET A C 1
ATOM 777 O O . MET A 1 93 ? 0.588 -2.414 -14.786 1.00 93.94 93 MET A O 1
ATOM 781 N N . THR A 1 94 ? 0.960 -1.757 -12.668 1.00 93.75 94 THR A N 1
ATOM 782 C CA . THR A 1 94 ? 0.909 -0.310 -12.928 1.00 93.75 94 THR A CA 1
ATOM 783 C C . THR A 1 94 ? 2.249 0.211 -13.447 1.00 93.75 94 THR A C 1
ATOM 785 O O . THR A 1 94 ? 3.293 -0.390 -13.193 1.00 93.75 94 THR A O 1
ATOM 788 N N . ASP A 1 95 ? 2.249 1.344 -14.152 1.00 93.06 95 ASP A N 1
ATOM 789 C CA . ASP A 1 95 ? 3.496 1.933 -14.664 1.00 93.06 95 ASP A CA 1
ATOM 790 C C . ASP A 1 95 ? 4.434 2.354 -13.526 1.00 93.06 95 ASP A C 1
ATOM 792 O O . ASP A 1 95 ? 5.610 2.003 -13.545 1.00 93.06 95 ASP A O 1
ATOM 796 N N . ALA A 1 96 ? 3.886 2.923 -12.449 1.00 92.75 96 ALA A N 1
ATOM 797 C CA . ALA A 1 96 ? 4.645 3.216 -11.234 1.00 92.75 96 ALA A CA 1
ATOM 798 C C . ALA A 1 96 ? 5.323 1.963 -10.637 1.00 92.75 96 ALA A C 1
ATOM 800 O O . ALA A 1 96 ? 6.462 2.028 -10.173 1.00 92.75 96 ALA A O 1
ATOM 801 N N . LYS A 1 97 ? 4.665 0.792 -10.674 1.00 94.12 97 LYS A N 1
ATOM 802 C CA . LYS A 1 97 ? 5.281 -0.470 -10.231 1.00 94.12 97 LYS A CA 1
ATOM 803 C C . LYS A 1 97 ? 6.426 -0.889 -11.155 1.00 94.12 97 LYS A C 1
ATOM 805 O O . LYS A 1 97 ? 7.485 -1.268 -10.654 1.00 94.12 97 LYS A O 1
ATOM 810 N N . LYS A 1 98 ? 6.236 -0.806 -12.477 1.00 93.81 98 LYS A N 1
ATOM 811 C CA . LYS A 1 98 ? 7.282 -1.130 -13.466 1.00 93.81 98 LYS A CA 1
ATOM 812 C C . LYS A 1 98 ? 8.511 -0.241 -13.286 1.00 93.81 98 LYS A C 1
ATOM 814 O O . LYS A 1 98 ? 9.636 -0.734 -13.358 1.00 93.81 98 LYS A O 1
ATOM 819 N N . ASP A 1 99 ? 8.303 1.042 -13.013 1.00 93.50 99 ASP A N 1
ATOM 820 C CA . ASP A 1 99 ? 9.388 1.994 -12.799 1.00 93.50 99 ASP A CA 1
ATOM 821 C C . ASP A 1 99 ? 10.192 1.670 -11.538 1.00 93.50 99 ASP A C 1
ATOM 823 O O . ASP A 1 99 ? 11.424 1.607 -11.592 1.00 93.50 99 ASP A O 1
ATOM 827 N N . ILE A 1 100 ? 9.519 1.367 -10.422 1.00 94.19 100 ILE A N 1
ATOM 828 C CA . ILE A 1 100 ? 10.194 0.923 -9.194 1.00 94.19 100 ILE A CA 1
ATOM 829 C C . ILE A 1 100 ? 10.963 -0.381 -9.439 1.00 94.19 100 ILE A C 1
ATOM 831 O O . ILE A 1 100 ? 12.112 -0.499 -9.008 1.00 94.19 100 ILE A O 1
ATOM 835 N N . GLN A 1 101 ? 10.382 -1.345 -10.161 1.00 93.75 101 GLN A N 1
ATOM 836 C CA . GLN A 1 101 ? 11.062 -2.598 -10.511 1.00 93.75 101 GLN A CA 1
ATOM 837 C C . GLN A 1 101 ? 12.304 -2.359 -11.372 1.00 93.75 101 GLN A C 1
ATOM 839 O O . GLN A 1 101 ? 13.341 -2.982 -11.149 1.00 93.75 101 GLN A O 1
ATOM 844 N N . LYS A 1 102 ? 12.231 -1.429 -12.329 1.00 91.62 102 LYS A N 1
ATOM 845 C CA . LYS A 1 102 ? 13.366 -1.052 -13.177 1.00 91.62 102 LYS A CA 1
ATOM 846 C C . LYS A 1 102 ? 14.509 -0.454 -12.360 1.00 91.62 102 LYS A C 1
ATOM 848 O O . LYS A 1 102 ? 15.658 -0.817 -12.591 1.00 91.62 102 LYS A O 1
ATOM 853 N N . VAL A 1 103 ? 14.200 0.427 -11.410 1.00 90.75 103 VAL A N 1
ATOM 854 C CA . VAL A 1 103 ? 15.198 1.033 -10.511 1.00 90.75 103 VAL A CA 1
ATOM 855 C C . VAL A 1 103 ? 15.746 0.016 -9.505 1.00 90.75 103 VAL A C 1
ATOM 857 O O . VAL A 1 103 ? 16.907 0.097 -9.119 1.00 90.75 103 VAL A O 1
ATOM 860 N N . SER A 1 104 ? 14.938 -0.971 -9.113 1.00 91.06 104 SER A N 1
ATOM 861 C CA . SER A 1 104 ? 15.310 -2.006 -8.141 1.00 91.06 104 SER A CA 1
ATOM 862 C C . SER A 1 104 ? 16.250 -3.087 -8.695 1.00 91.06 104 SER A C 1
ATOM 864 O O . SER A 1 104 ? 16.757 -3.889 -7.907 1.00 91.06 104 SER A O 1
ATOM 866 N N . LYS A 1 105 ? 16.495 -3.116 -10.015 1.00 89.62 105 LYS A N 1
ATOM 867 C CA . LYS A 1 105 ? 17.374 -4.096 -10.669 1.00 89.62 105 LYS A CA 1
ATOM 868 C C . LYS A 1 105 ? 18.780 -4.077 -10.083 1.00 89.62 105 LYS A C 1
ATOM 870 O O . LYS A 1 105 ? 19.373 -3.022 -9.849 1.00 89.62 105 LYS A O 1
ATOM 875 N N . SER A 1 106 ? 19.344 -5.263 -9.908 1.00 89.94 106 SER A N 1
ATOM 876 C CA . SER A 1 106 ? 20.733 -5.429 -9.500 1.00 89.94 106 SER A CA 1
ATOM 877 C C . SER A 1 106 ? 21.706 -4.912 -10.573 1.00 89.94 106 SER A C 1
ATOM 879 O O . SER A 1 106 ? 21.376 -4.872 -11.763 1.00 89.94 106 SER A O 1
ATOM 881 N N . PRO A 1 107 ? 22.950 -4.557 -10.196 1.00 89.56 107 PRO A N 1
ATOM 882 C CA . PRO A 1 107 ? 23.980 -4.179 -11.163 1.00 89.56 107 PRO A CA 1
ATOM 883 C C . PRO A 1 107 ? 24.234 -5.247 -12.235 1.00 89.56 107 PRO A C 1
ATOM 885 O O . PRO A 1 107 ? 24.478 -4.905 -13.389 1.00 89.56 107 PRO A O 1
ATOM 888 N N . VAL A 1 108 ? 24.129 -6.531 -11.872 1.00 90.62 108 VAL A N 1
ATOM 889 C CA . VAL A 1 108 ? 24.297 -7.659 -12.801 1.00 90.62 108 VAL A CA 1
ATOM 890 C C . VAL A 1 108 ? 23.170 -7.684 -13.829 1.00 90.62 108 VAL A C 1
ATOM 892 O O . VAL A 1 108 ? 23.436 -7.758 -15.023 1.00 90.62 108 VAL A O 1
ATOM 895 N N . GLU A 1 109 ? 21.916 -7.555 -13.396 1.00 88.62 109 GLU A N 1
ATOM 896 C CA . GLU A 1 109 ? 20.776 -7.485 -14.318 1.00 88.62 109 GLU A CA 1
ATOM 897 C C . GLU A 1 109 ? 20.875 -6.273 -15.244 1.00 88.62 109 GLU A C 1
ATOM 899 O O . GLU A 1 109 ? 20.622 -6.385 -16.442 1.00 88.62 109 GLU A O 1
ATOM 904 N N . ASN A 1 110 ? 21.298 -5.122 -14.718 1.00 89.31 110 ASN A N 1
ATOM 905 C CA . ASN A 1 110 ? 21.526 -3.931 -15.531 1.00 89.31 110 ASN A CA 1
ATOM 906 C C . ASN A 1 110 ? 22.650 -4.145 -16.553 1.00 89.31 110 ASN A C 1
ATOM 908 O O . ASN A 1 110 ? 22.521 -3.706 -17.693 1.00 89.31 110 ASN A O 1
ATOM 912 N N . PHE A 1 111 ? 23.726 -4.848 -16.187 1.00 91.25 111 PHE A N 1
ATOM 913 C CA . PHE A 1 111 ? 24.781 -5.221 -17.128 1.00 91.25 111 PHE A CA 1
ATOM 914 C C . PHE A 1 111 ? 24.241 -6.119 -18.251 1.00 91.25 111 PHE A C 1
ATOM 916 O O . PHE A 1 111 ? 24.461 -5.824 -19.424 1.00 91.25 111 PHE A O 1
ATOM 923 N N . VAL A 1 112 ? 23.480 -7.164 -17.915 1.00 90.88 112 VAL A N 1
ATOM 924 C CA . VAL A 1 112 ? 22.873 -8.069 -18.907 1.00 90.88 112 VAL A CA 1
ATOM 925 C C . VAL A 1 112 ? 21.965 -7.294 -19.868 1.00 90.88 112 VAL A C 1
ATOM 927 O O . VAL A 1 112 ? 22.125 -7.404 -21.081 1.00 90.88 112 VAL A O 1
ATOM 930 N N . VAL A 1 113 ? 21.071 -6.452 -19.346 1.00 87.44 113 VAL A N 1
ATOM 931 C CA . VAL A 1 113 ? 20.146 -5.648 -20.164 1.00 87.44 113 VAL A CA 1
ATOM 932 C C . VAL A 1 113 ? 20.898 -4.680 -21.083 1.00 87.44 113 VAL A C 1
ATOM 934 O O . VAL A 1 113 ? 20.554 -4.547 -22.255 1.00 87.44 113 VAL A O 1
ATOM 937 N N . ASN A 1 114 ? 21.938 -4.013 -20.576 1.00 89.31 114 ASN A N 1
ATOM 938 C CA . ASN A 1 114 ? 22.652 -2.984 -21.333 1.00 89.31 114 ASN A CA 1
ATOM 939 C C . ASN A 1 114 ? 23.611 -3.561 -22.385 1.00 89.31 114 ASN A C 1
ATOM 941 O O . ASN A 1 114 ? 23.743 -2.984 -23.465 1.00 89.31 114 ASN A O 1
ATOM 945 N N . TYR A 1 115 ? 24.285 -4.674 -22.079 1.00 90.06 115 TYR A N 1
ATOM 946 C CA . TYR A 1 115 ? 25.391 -5.189 -22.894 1.00 90.06 115 TYR A CA 1
ATOM 947 C C . TYR A 1 115 ? 25.066 -6.479 -23.649 1.00 90.06 115 TYR A C 1
ATOM 949 O O . TYR A 1 115 ? 25.593 -6.673 -24.741 1.00 90.06 115 TYR A O 1
ATOM 957 N N . LEU A 1 116 ? 24.198 -7.344 -23.115 1.00 86.94 116 LEU A N 1
ATOM 958 C CA . LEU A 1 116 ? 23.835 -8.611 -23.763 1.00 86.94 116 LEU A CA 1
ATOM 959 C C . LEU A 1 116 ? 22.552 -8.513 -24.603 1.00 86.94 116 LEU A C 1
ATOM 961 O O . LEU A 1 116 ? 22.286 -9.430 -25.372 1.00 86.94 116 LEU A O 1
ATOM 965 N N . ARG A 1 117 ? 21.805 -7.396 -24.506 1.00 66.94 117 ARG A N 1
ATOM 966 C CA . ARG A 1 117 ? 20.580 -7.094 -25.284 1.00 66.94 117 ARG A CA 1
ATOM 967 C C . ARG A 1 117 ? 19.607 -8.281 -25.397 1.00 66.94 117 ARG A C 1
ATOM 969 O O . ARG A 1 117 ? 19.044 -8.514 -26.467 1.00 66.94 117 ARG A O 1
ATOM 976 N N . LEU A 1 118 ? 19.444 -9.028 -24.306 1.00 59.94 118 LEU A N 1
ATOM 977 C CA . LEU A 1 118 ? 18.366 -10.009 -24.157 1.00 59.94 118 LEU A CA 1
ATOM 978 C C . LEU A 1 118 ? 17.033 -9.308 -23.880 1.00 59.94 118 LEU A C 1
ATOM 980 O O . LEU A 1 118 ? 17.051 -8.277 -23.164 1.00 59.94 118 LEU A O 1
#

Sequence (118 aa):
TDDVQRINEKFVARRDSQNVSNLIFISNNYCPVKIEATDRRYLVCQTPDAHRHNFEHFNKIHQAIKQPGFYDNLYTFFMKRDISKANLQVIPMTDAKKDIQKVSKSPVENFVVNYLRL

Radius of gyration: 20.46 Å; chains: 1; bounding box: 48×41×55 Å

Organism: NCBI:txid222440

Foldseek 3Di:
DDQWDWDDDPPDPIDIDGDPDDDDDDDPDLQPDQAAPPDQRDADDDDDCPCPVVPVVVVVVVVCCPDPCNVVVVVVVVVPDDCVVPDSSPHDDDPSNVVSNVVNDDPVVVCCVPPVVD

pLDDT: mean 91.87, std 5.04, range [59.94, 97.25]

Secondary structure (DSSP, 8-state):
--SEEEE--TTS--EEEE---------SSSSSS---TT--S----PPPGGGTT-HHHHHHHHHHHTSTTHHHHHHHHHHH---TT--TT-----HHHHHHHHHH--HHHHHIIIII--